Protein AF-A0A7W1QIZ2-F1 (afdb_monomer_lite)

Sequence (153 aa):
MKSLRNSRGDTIVEVLIALGVLTTVLVGAYVTADRSQNASQASQERGEAIKTAESQIERLKAILISPTAPTVPSSTPFCIDDSTNVVALIGSPQPNPFGQSLSGDTLPYPNPCIKEDRYNVAIFRSGDTYNFLVRWERIGGNRDQINMYYKVY

Structure (mmCIF, N/CA/C/O backbone):
data_AF-A0A7W1QIZ2-F1
#
_entry.id   AF-A0A7W1QIZ2-F1
#
loop_
_atom_site.group_PDB
_atom_site.id
_atom_site.type_symbol
_atom_site.label_atom_id
_atom_site.label_alt_id
_atom_site.label_comp_id
_atom_site.label_asym_id
_atom_site.label_entity_id
_atom_site.label_seq_id
_atom_site.pdbx_PDB_ins_code
_atom_site.Cartn_x
_atom_site.Cartn_y
_atom_site.Cartn_z
_atom_site.occupancy
_atom_site.B_iso_or_equiv
_atom_site.auth_seq_id
_atom_site.auth_comp_id
_atom_site.auth_asym_id
_atom_site.auth_atom_id
_atom_site.pdbx_PDB_model_num
ATOM 1 N N . MET A 1 1 ? -39.718 23.493 66.300 1.00 43.78 1 MET A N 1
ATOM 2 C CA . MET A 1 1 ? -39.066 22.167 66.391 1.00 43.78 1 MET A CA 1
ATOM 3 C C . MET A 1 1 ? -38.650 21.751 64.982 1.00 43.78 1 MET A C 1
ATOM 5 O O . MET A 1 1 ? -39.520 21.500 64.161 1.00 43.78 1 MET A O 1
ATOM 9 N N . LYS A 1 2 ? -37.353 21.813 64.647 1.00 53.00 2 LYS A N 1
ATOM 10 C CA . LYS A 1 2 ? -36.835 21.449 63.314 1.00 53.00 2 LYS A CA 1
ATOM 11 C C . LYS A 1 2 ? -36.566 19.944 63.292 1.00 53.00 2 LYS A C 1
ATOM 13 O O . LYS A 1 2 ? -35.696 19.472 64.014 1.00 53.00 2 LYS A O 1
ATOM 18 N N . SER A 1 3 ? -37.341 19.209 62.499 1.00 57.19 3 SER A N 1
ATOM 19 C CA . SER A 1 3 ? -37.127 17.782 62.249 1.00 57.19 3 SER A CA 1
ATOM 20 C C . SER A 1 3 ? -35.830 17.607 61.453 1.00 57.19 3 SER A C 1
ATOM 22 O O . SER A 1 3 ? -35.719 18.097 60.328 1.00 57.19 3 SER A O 1
ATOM 24 N N . LEU A 1 4 ? -34.830 16.958 62.054 1.00 63.31 4 LEU A N 1
ATOM 25 C CA . LEU A 1 4 ? -33.642 16.488 61.345 1.00 63.31 4 LEU A CA 1
ATOM 26 C C . LEU A 1 4 ? -34.079 15.304 60.479 1.00 63.31 4 LEU A C 1
ATOM 28 O O . LEU A 1 4 ? -34.286 14.195 60.970 1.00 63.31 4 LEU A O 1
ATOM 32 N N . ARG A 1 5 ? -34.299 15.584 59.192 1.00 60.78 5 ARG A N 1
ATOM 33 C CA . ARG A 1 5 ? -34.658 14.590 58.179 1.00 60.78 5 ARG A CA 1
ATOM 34 C C . ARG A 1 5 ? -33.584 13.502 58.153 1.00 60.78 5 ARG A C 1
ATOM 36 O O . ARG A 1 5 ? -32.396 13.775 58.020 1.00 60.78 5 ARG A O 1
ATOM 43 N N . ASN A 1 6 ? -34.037 12.272 58.321 1.00 58.97 6 ASN A N 1
ATOM 44 C CA . ASN A 1 6 ? -33.233 11.068 58.424 1.00 58.97 6 ASN A CA 1
ATOM 45 C C . ASN A 1 6 ? -32.618 10.717 57.048 1.00 58.97 6 ASN A C 1
ATOM 47 O O . ASN A 1 6 ? -33.209 9.962 56.281 1.00 58.97 6 ASN A O 1
ATOM 51 N N . SER A 1 7 ? -31.454 11.285 56.712 1.00 62.09 7 SER A N 1
ATOM 52 C CA . SER A 1 7 ? -30.702 11.037 55.463 1.00 62.09 7 SER A CA 1
ATOM 53 C C . SER A 1 7 ? -29.928 9.709 55.479 1.00 62.09 7 SER A C 1
ATOM 55 O O . SER A 1 7 ? -28.714 9.691 55.289 1.00 62.09 7 SER A O 1
ATOM 57 N N . ARG A 1 8 ? -30.588 8.584 55.780 1.00 61.38 8 ARG A N 1
ATOM 58 C CA . ARG A 1 8 ? -29.919 7.270 55.926 1.00 61.38 8 ARG A CA 1
ATOM 59 C C . ARG A 1 8 ? -30.466 6.154 55.027 1.00 61.38 8 ARG A C 1
ATOM 61 O O . ARG A 1 8 ? -30.191 4.990 55.283 1.00 61.38 8 ARG A O 1
ATOM 68 N N . GLY A 1 9 ? -31.205 6.494 53.972 1.00 58.12 9 GLY A N 1
ATOM 69 C CA . GLY A 1 9 ? -31.906 5.508 53.136 1.00 58.12 9 GLY A CA 1
ATOM 70 C C . GLY A 1 9 ? -31.505 5.408 51.661 1.00 58.12 9 GLY A C 1
ATOM 71 O O . GLY A 1 9 ? -32.065 4.555 50.989 1.00 58.12 9 GLY A O 1
ATOM 72 N N . ASP A 1 10 ? -30.580 6.227 51.147 1.00 61.09 10 ASP A N 1
ATOM 73 C CA . ASP A 1 10 ? -30.421 6.416 49.685 1.00 61.09 10 ASP A CA 1
ATOM 74 C C . ASP A 1 10 ? -29.004 6.124 49.137 1.00 61.09 10 ASP A C 1
ATOM 76 O O . ASP A 1 10 ? -28.692 6.402 47.986 1.00 61.09 10 ASP A O 1
ATOM 80 N N . THR A 1 11 ? -28.111 5.540 49.944 1.00 75.12 11 THR A N 1
ATOM 81 C CA . THR A 1 11 ? -26.689 5.369 49.576 1.00 75.12 11 THR A CA 1
ATOM 82 C C . THR A 1 11 ? -26.430 4.224 48.597 1.00 75.12 11 THR A C 1
ATOM 84 O O . THR A 1 11 ? -25.463 4.269 47.844 1.00 75.12 11 THR A O 1
ATOM 87 N N . ILE A 1 12 ? -27.275 3.190 48.573 1.00 83.38 12 ILE A N 1
ATOM 88 C CA . ILE A 1 12 ? -27.126 2.082 47.615 1.00 83.38 12 ILE A CA 1
ATOM 89 C C . ILE A 1 12 ? -27.547 2.523 46.212 1.00 83.38 12 ILE A C 1
ATOM 91 O O . ILE A 1 12 ? -26.824 2.263 45.254 1.00 83.38 12 ILE A O 1
ATOM 95 N N . VAL A 1 13 ? -28.685 3.209 46.080 1.00 87.00 13 VAL A N 1
ATOM 96 C CA . VAL A 1 13 ? -29.181 3.673 44.774 1.00 87.00 13 VAL A CA 1
ATOM 97 C C . VAL A 1 13 ? -28.245 4.735 44.194 1.00 87.00 13 VAL A C 1
ATOM 99 O O . VAL A 1 13 ? -27.884 4.646 43.023 1.00 87.00 13 VAL A O 1
ATOM 102 N N . GLU A 1 14 ? -27.772 5.673 45.018 1.00 87.38 14 GLU A N 1
ATOM 103 C CA . GLU A 1 14 ? -26.800 6.694 44.613 1.00 87.38 14 GLU A CA 1
ATOM 104 C C . GLU A 1 14 ? -25.492 6.079 44.084 1.00 87.38 14 GLU A C 1
ATOM 106 O O . GLU A 1 14 ? -25.022 6.449 43.006 1.00 87.38 14 GLU A O 1
ATOM 111 N N . VAL A 1 15 ? -24.936 5.078 44.778 1.00 91.88 15 VAL A N 1
ATOM 112 C CA . VAL A 1 15 ? -23.711 4.388 44.338 1.00 91.88 15 VAL A CA 1
ATOM 113 C C . VAL A 1 15 ? -23.943 3.592 43.053 1.00 91.88 15 VAL A C 1
ATOM 115 O O . VAL A 1 15 ? -23.085 3.595 42.172 1.00 91.88 15 VAL A O 1
ATOM 118 N N . LEU A 1 16 ? -25.099 2.943 42.895 1.00 93.75 16 LEU A N 1
ATOM 119 C CA . LEU A 1 16 ? -25.423 2.216 41.664 1.00 93.75 16 LEU A CA 1
ATOM 120 C C . LEU A 1 16 ? -25.543 3.154 40.458 1.00 93.75 16 LEU A C 1
ATOM 122 O O . LEU A 1 16 ? -25.039 2.830 39.382 1.00 93.75 16 LEU A O 1
ATOM 126 N N . ILE A 1 17 ? -26.144 4.333 40.639 1.00 93.75 17 ILE A N 1
ATOM 127 C CA . ILE A 1 17 ? -26.196 5.357 39.590 1.00 93.75 17 ILE A CA 1
ATOM 128 C C . ILE A 1 17 ? -24.783 5.864 39.278 1.00 93.75 17 ILE A C 1
ATOM 130 O O . ILE A 1 17 ? -24.419 5.954 38.105 1.00 93.75 17 ILE A O 1
ATOM 134 N N . ALA A 1 18 ? -23.955 6.121 40.296 1.00 95.12 18 ALA A N 1
ATOM 135 C CA . ALA A 1 18 ? -22.566 6.537 40.099 1.00 95.12 18 ALA A CA 1
ATOM 136 C C . ALA A 1 18 ? -21.758 5.492 39.306 1.00 95.12 18 ALA A C 1
ATOM 138 O O . ALA A 1 18 ? -21.042 5.845 38.369 1.00 95.12 18 ALA A O 1
ATOM 139 N N . LEU A 1 19 ? -21.924 4.201 39.607 1.00 95.81 19 LEU A N 1
ATOM 140 C CA . LEU A 1 19 ? -21.307 3.106 38.851 1.00 95.81 19 LEU A CA 1
ATOM 141 C C . LEU A 1 19 ? -21.840 3.021 37.412 1.00 95.81 19 LEU A C 1
ATOM 143 O O . LEU A 1 19 ? -21.066 2.796 36.481 1.00 95.81 19 LEU A O 1
ATOM 147 N N . GLY A 1 20 ? -23.137 3.251 37.201 1.00 97.25 20 GLY A N 1
ATOM 148 C CA . GLY A 1 20 ? -23.730 3.321 35.862 1.00 97.25 20 GLY A CA 1
ATOM 149 C C . GLY A 1 20 ? -23.126 4.442 35.009 1.00 97.25 20 GLY A C 1
ATOM 150 O O . GLY A 1 20 ? -22.755 4.229 33.853 1.00 97.25 20 GLY A O 1
ATOM 151 N N . VAL A 1 21 ? -22.938 5.628 35.589 1.00 97.06 21 VAL A N 1
ATOM 152 C CA . VAL A 1 21 ? -22.285 6.748 34.895 1.00 97.06 21 VAL A CA 1
ATOM 153 C C . VAL A 1 21 ? -20.816 6.428 34.609 1.00 97.06 21 VAL A C 1
ATOM 155 O O . VAL A 1 21 ? -20.364 6.610 33.478 1.00 97.06 21 VAL A O 1
ATOM 158 N N . LEU A 1 22 ? -20.079 5.889 35.587 1.00 97.44 22 LEU A N 1
ATOM 159 C CA . LEU A 1 22 ? -18.667 5.523 35.422 1.00 97.44 22 LEU A CA 1
ATOM 160 C C . LEU A 1 22 ? -18.461 4.491 34.309 1.00 97.44 22 LEU A C 1
ATOM 162 O O . LEU A 1 22 ? -17.590 4.667 33.459 1.00 97.44 22 LEU A O 1
ATOM 166 N N . THR A 1 23 ? -19.278 3.439 34.276 1.00 98.06 23 THR A N 1
ATOM 167 C CA . THR A 1 23 ? -19.194 2.409 33.229 1.00 98.06 23 THR A CA 1
ATOM 168 C C . THR A 1 23 ? -19.484 2.987 31.848 1.00 98.06 23 THR A C 1
ATOM 170 O O . THR A 1 23 ? -18.740 2.714 30.907 1.00 98.06 23 THR A O 1
ATOM 173 N N . THR A 1 24 ? -20.491 3.855 31.729 1.00 97.06 24 THR A N 1
ATOM 174 C CA . THR A 1 24 ? -20.825 4.515 30.458 1.00 97.06 24 THR A CA 1
ATOM 175 C C . THR A 1 24 ? -19.668 5.383 29.951 1.00 97.06 24 THR A C 1
ATOM 177 O O . THR A 1 24 ? -19.315 5.320 28.772 1.00 97.06 24 THR A O 1
ATOM 180 N N . VAL A 1 25 ? -19.025 6.151 30.839 1.00 98.00 25 VAL A N 1
ATOM 181 C CA . VAL A 1 25 ? -17.862 6.985 30.492 1.00 98.00 25 VAL A CA 1
ATOM 182 C C . VAL A 1 25 ? -16.669 6.129 30.062 1.00 98.00 25 VAL A C 1
ATOM 184 O O . VAL A 1 25 ? -16.041 6.431 29.047 1.00 98.00 25 VAL A O 1
ATOM 187 N N . LEU A 1 26 ? -16.370 5.045 30.784 1.00 97.38 26 LEU A N 1
ATOM 188 C CA . LEU A 1 26 ? -15.254 4.151 30.457 1.00 97.38 26 LEU A CA 1
ATOM 189 C C . LEU A 1 26 ? -15.444 3.460 29.104 1.00 97.38 26 LEU A C 1
ATOM 191 O O . LEU A 1 26 ? -14.509 3.413 28.306 1.00 97.38 26 LEU A O 1
ATOM 195 N N . VAL A 1 27 ? -16.654 2.973 28.816 1.00 97.69 27 VAL A N 1
ATOM 196 C CA . VAL A 1 27 ? -16.972 2.365 27.516 1.00 97.69 27 VAL A CA 1
ATOM 197 C C . VAL A 1 27 ? -16.831 3.394 26.392 1.00 97.69 27 VAL A C 1
ATOM 199 O O . VAL A 1 27 ? -16.199 3.106 25.375 1.00 97.69 27 VAL A O 1
ATOM 202 N N . GLY A 1 28 ? -17.349 4.612 26.583 1.00 97.19 28 GLY A N 1
ATOM 203 C CA . GLY A 1 28 ? -17.207 5.691 25.603 1.00 97.19 28 GLY A CA 1
ATOM 204 C C . GLY A 1 28 ? -15.745 6.062 25.330 1.00 97.19 28 GLY A C 1
ATOM 205 O O . GLY A 1 28 ? -15.343 6.215 24.172 1.00 97.19 28 GLY A O 1
ATOM 206 N N . ALA A 1 29 ? -14.929 6.150 26.384 1.00 96.81 29 ALA A N 1
ATOM 207 C CA . ALA A 1 29 ? -13.499 6.419 26.271 1.00 96.81 29 ALA A CA 1
ATOM 208 C C . ALA A 1 29 ? -12.761 5.293 25.530 1.00 96.81 29 ALA A C 1
ATOM 210 O O . ALA A 1 29 ? -11.955 5.577 24.645 1.00 96.81 29 ALA A O 1
ATOM 211 N N . TYR A 1 30 ? -13.074 4.030 25.835 1.00 97.38 30 TYR A N 1
ATOM 212 C CA . TYR A 1 30 ? -12.445 2.870 25.204 1.00 97.38 30 TYR A CA 1
ATOM 213 C C . TYR A 1 30 ? -12.711 2.813 23.697 1.00 97.38 30 TYR A C 1
ATOM 215 O O . TYR A 1 30 ? -11.768 2.729 22.915 1.00 97.38 30 TYR A O 1
ATOM 223 N N . VAL A 1 31 ? -13.973 2.942 23.274 1.00 96.75 31 VAL A N 1
ATOM 224 C CA . VAL A 1 31 ? -14.337 2.919 21.845 1.00 96.75 31 VAL A CA 1
ATOM 225 C C . VAL A 1 31 ? -13.668 4.067 21.085 1.00 96.75 31 VAL A C 1
ATOM 227 O O . VAL A 1 31 ? -13.215 3.899 19.952 1.00 96.75 31 VAL A O 1
ATOM 230 N N . THR A 1 32 ? -13.575 5.241 21.711 1.00 96.94 32 THR A N 1
ATOM 231 C CA . THR A 1 32 ? -12.922 6.407 21.102 1.00 96.94 32 THR A CA 1
ATOM 232 C C . THR A 1 32 ? -11.415 6.191 20.952 1.00 96.94 32 THR A C 1
ATOM 234 O O . THR A 1 32 ? -10.857 6.476 19.890 1.00 96.94 32 THR A O 1
ATOM 237 N N . ALA A 1 33 ? -10.761 5.661 21.988 1.00 96.31 33 ALA A N 1
ATOM 238 C CA . ALA A 1 33 ? -9.335 5.360 21.968 1.00 96.31 33 ALA A CA 1
ATOM 239 C C . ALA A 1 33 ? -8.998 4.279 20.931 1.00 96.31 33 ALA A C 1
ATOM 241 O O . ALA A 1 33 ? -8.092 4.476 20.122 1.00 96.31 33 ALA A O 1
ATOM 242 N N . ASP A 1 34 ? -9.770 3.191 20.892 1.00 94.38 34 ASP A N 1
ATOM 243 C CA . ASP A 1 34 ? -9.601 2.103 19.926 1.00 94.38 34 ASP A CA 1
ATOM 244 C C . ASP A 1 34 ? -9.737 2.603 18.480 1.00 94.38 34 ASP A C 1
ATOM 246 O O . ASP A 1 34 ? -8.868 2.373 17.635 1.00 94.38 34 ASP A O 1
ATOM 250 N N . ARG A 1 35 ? -10.768 3.411 18.198 1.00 93.94 35 ARG A N 1
ATOM 251 C CA . ARG A 1 35 ? -10.949 4.018 16.873 1.00 93.94 35 ARG A CA 1
ATOM 252 C C . ARG A 1 35 ? -9.766 4.903 16.472 1.00 93.94 35 ARG A C 1
ATOM 254 O O . ARG A 1 35 ? -9.343 4.862 15.315 1.00 93.94 35 ARG A O 1
ATOM 261 N N . SER A 1 36 ? -9.248 5.706 17.401 1.00 95.81 36 SER A N 1
ATOM 262 C CA . SER A 1 36 ? -8.093 6.581 17.158 1.00 95.81 36 SER A CA 1
ATOM 263 C C . SER A 1 36 ? -6.822 5.779 16.863 1.00 95.81 36 SER A C 1
ATOM 265 O O . SER A 1 36 ? -6.082 6.083 15.921 1.00 95.81 36 SER A O 1
ATOM 267 N N . GLN A 1 37 ? -6.603 4.703 17.619 1.00 94.56 37 GLN A N 1
ATOM 268 C CA . GLN A 1 37 ? -5.476 3.799 17.431 1.00 94.56 37 GLN A CA 1
ATOM 269 C C . GLN A 1 37 ? -5.532 3.116 16.057 1.00 94.56 37 GLN A C 1
ATOM 271 O O . GLN A 1 37 ? -4.554 3.152 15.307 1.00 94.56 37 GLN A O 1
ATOM 276 N N . ASN A 1 38 ? -6.696 2.579 15.684 1.00 93.19 38 ASN A N 1
ATOM 277 C CA . ASN A 1 38 ? -6.911 1.923 14.394 1.00 93.19 38 ASN A CA 1
ATOM 278 C C . ASN A 1 38 ? -6.716 2.884 13.209 1.00 93.19 38 ASN A C 1
ATOM 280 O O . ASN A 1 38 ? -6.155 2.500 12.181 1.00 93.19 38 ASN A O 1
ATOM 284 N N . ALA A 1 39 ? -7.142 4.144 13.343 1.00 93.06 39 ALA A N 1
ATOM 285 C CA . ALA A 1 39 ? -6.921 5.170 12.323 1.00 93.06 39 ALA A CA 1
ATOM 286 C C . ALA A 1 39 ? -5.433 5.528 12.176 1.00 93.06 39 ALA A C 1
ATOM 288 O O . ALA A 1 39 ? -4.930 5.650 11.058 1.00 93.06 39 ALA A O 1
ATOM 289 N N . SER A 1 40 ? -4.720 5.645 13.299 1.00 95.44 40 SER A N 1
ATOM 290 C CA . SER A 1 40 ? -3.286 5.947 13.310 1.00 95.44 40 SER A CA 1
ATOM 291 C C . SER A 1 40 ? -2.474 4.829 12.652 1.00 95.44 40 SER A C 1
ATOM 293 O O . SER A 1 40 ? -1.624 5.105 11.808 1.00 95.44 40 SER A O 1
ATOM 295 N N . GLN A 1 41 ? -2.781 3.568 12.969 1.00 94.56 41 GLN A N 1
ATOM 296 C CA . GLN A 1 41 ? -2.144 2.406 12.341 1.00 94.56 41 GLN A CA 1
ATOM 297 C C . GLN A 1 41 ? -2.415 2.353 10.834 1.00 94.56 41 GLN A C 1
ATOM 299 O O . GLN A 1 41 ? -1.477 2.216 10.054 1.00 94.56 41 GLN A O 1
ATOM 304 N N . ALA A 1 42 ? -3.666 2.560 10.408 1.00 93.19 42 ALA A N 1
ATOM 305 C CA . ALA A 1 42 ? -4.024 2.584 8.988 1.00 93.19 42 ALA A CA 1
ATOM 306 C C . ALA A 1 42 ? -3.223 3.631 8.201 1.00 93.19 42 ALA A C 1
ATOM 308 O O . ALA A 1 42 ? -2.781 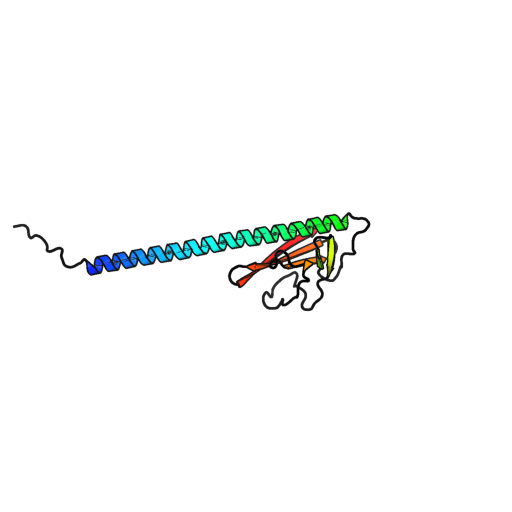3.386 7.080 1.00 93.19 42 ALA A O 1
ATOM 309 N N . SER A 1 43 ? -3.027 4.809 8.799 1.00 95.31 43 SER A N 1
ATOM 310 C CA . SER A 1 43 ? -2.245 5.877 8.184 1.00 95.31 43 SER A CA 1
ATOM 311 C C . SER A 1 43 ? -0.766 5.513 8.055 1.00 95.31 43 SE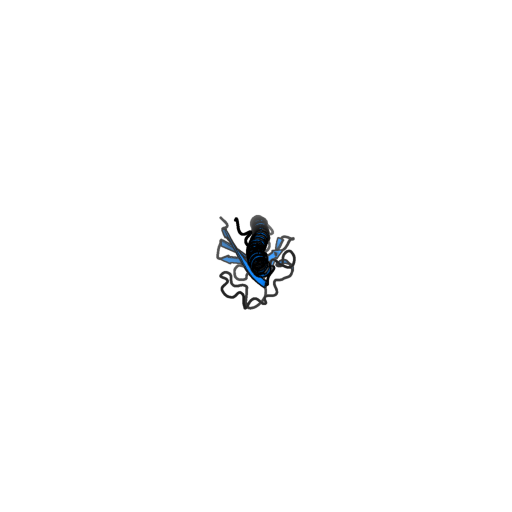R A C 1
ATOM 313 O O . SER A 1 43 ? -0.145 5.888 7.063 1.00 95.31 43 SER A O 1
ATOM 315 N N . GLN A 1 44 ? -0.200 4.804 9.035 1.00 95.31 44 GLN A N 1
ATOM 316 C CA . GLN A 1 44 ? 1.192 4.351 8.992 1.00 95.31 44 GLN A CA 1
ATOM 317 C C . GLN A 1 44 ? 1.396 3.285 7.913 1.00 95.31 44 GLN A C 1
ATOM 319 O O . GLN A 1 44 ? 2.284 3.435 7.079 1.00 95.31 44 GLN A O 1
ATOM 324 N N . GLU A 1 45 ? 0.534 2.265 7.874 1.00 95.00 45 GLU A N 1
ATOM 325 C CA . GLU A 1 45 ? 0.594 1.202 6.862 1.00 95.00 45 GLU A CA 1
ATOM 326 C C . GLU A 1 45 ? 0.455 1.768 5.444 1.00 95.00 45 GLU A C 1
ATOM 328 O O . GLU A 1 45 ? 1.229 1.439 4.547 1.00 95.00 45 GLU A O 1
ATOM 333 N N . ARG A 1 46 ? -0.494 2.690 5.244 1.00 95.06 46 ARG A N 1
ATOM 334 C CA . ARG A 1 46 ? -0.670 3.362 3.956 1.00 95.06 46 ARG A CA 1
ATOM 335 C C . ARG A 1 46 ? 0.537 4.220 3.584 1.00 95.06 46 ARG A C 1
ATOM 337 O O . ARG A 1 46 ? 0.897 4.273 2.412 1.00 95.06 46 ARG A O 1
ATOM 344 N N . GLY A 1 47 ? 1.148 4.891 4.559 1.00 96.88 47 GLY A N 1
ATOM 345 C CA . GLY A 1 47 ? 2.374 5.658 4.353 1.00 96.88 47 GLY A CA 1
ATOM 346 C C . GLY A 1 47 ? 3.523 4.780 3.859 1.00 96.88 47 GLY A C 1
ATOM 347 O O . GLY A 1 47 ? 4.232 5.164 2.934 1.00 96.88 47 GLY A O 1
ATOM 348 N N . GLU A 1 48 ? 3.669 3.581 4.415 1.00 95.81 48 GLU A N 1
ATOM 349 C CA . GLU A 1 48 ? 4.705 2.635 3.992 1.00 95.81 48 GLU A CA 1
ATOM 350 C C . GLU A 1 48 ? 4.415 2.018 2.616 1.00 95.81 48 GLU A C 1
ATOM 352 O O . GLU A 1 48 ? 5.305 1.911 1.768 1.00 95.81 48 GLU A O 1
ATOM 357 N N . ALA A 1 49 ? 3.145 1.718 2.330 1.00 94.88 49 ALA A N 1
ATOM 358 C CA . ALA A 1 49 ? 2.727 1.285 1.001 1.00 94.88 49 ALA A CA 1
ATOM 359 C C . ALA A 1 49 ? 3.052 2.346 -0.067 1.00 94.88 49 ALA A C 1
ATOM 361 O O . ALA A 1 49 ? 3.539 2.006 -1.146 1.00 94.88 49 ALA A O 1
ATOM 362 N N . ILE A 1 50 ? 2.829 3.632 0.239 1.00 96.75 50 ILE A N 1
ATOM 363 C CA . ILE A 1 50 ? 3.159 4.762 -0.645 1.00 96.75 50 ILE A CA 1
ATOM 364 C C . ILE A 1 50 ? 4.660 4.803 -0.929 1.00 96.75 50 ILE A C 1
ATOM 366 O O . ILE A 1 50 ? 5.039 4.810 -2.097 1.00 96.75 50 ILE A O 1
ATOM 370 N N . LYS A 1 51 ? 5.511 4.736 0.103 1.00 96.38 51 LYS A N 1
ATOM 371 C CA . LYS A 1 51 ? 6.973 4.697 -0.082 1.00 96.38 51 LYS A CA 1
ATOM 372 C C . LYS A 1 51 ? 7.411 3.510 -0.934 1.00 96.38 51 LYS A C 1
ATOM 374 O O . LYS A 1 51 ? 8.293 3.639 -1.780 1.00 96.38 51 LYS A O 1
ATOM 379 N N . THR A 1 52 ? 6.780 2.354 -0.736 1.00 95.25 52 THR A N 1
ATOM 380 C CA . THR A 1 52 ? 7.050 1.154 -1.535 1.00 95.25 52 THR A CA 1
ATOM 381 C C . THR A 1 52 ? 6.710 1.388 -3.008 1.00 95.25 52 THR A C 1
ATOM 383 O O . THR A 1 52 ? 7.525 1.085 -3.880 1.00 95.25 52 THR A O 1
ATOM 386 N N . ALA A 1 53 ? 5.543 1.968 -3.301 1.00 95.31 53 ALA A N 1
ATOM 387 C CA . ALA A 1 53 ? 5.140 2.308 -4.664 1.00 95.31 53 ALA A CA 1
ATOM 388 C C . ALA A 1 53 ? 6.082 3.345 -5.302 1.00 95.31 53 ALA A C 1
ATOM 390 O O . ALA A 1 53 ? 6.527 3.157 -6.434 1.00 95.31 53 ALA A O 1
ATOM 391 N N . GLU A 1 54 ? 6.449 4.396 -4.567 1.00 96.06 54 GLU A N 1
ATOM 392 C CA . GLU A 1 54 ? 7.407 5.416 -5.010 1.00 96.06 54 GLU A CA 1
ATOM 393 C C . GLU A 1 54 ? 8.782 4.811 -5.313 1.00 96.06 54 GLU A C 1
ATOM 395 O O . GLU A 1 54 ? 9.363 5.091 -6.360 1.00 96.06 54 GLU A O 1
ATOM 400 N N . SER A 1 55 ? 9.275 3.904 -4.464 1.00 95.38 55 SER A N 1
ATOM 401 C CA . SER A 1 55 ? 10.531 3.188 -4.711 1.00 95.38 55 SER A CA 1
ATOM 402 C C . SER A 1 55 ? 10.493 2.402 -6.025 1.00 95.38 55 SER A C 1
ATOM 404 O O . SER A 1 55 ? 11.461 2.405 -6.785 1.00 95.38 55 SER A O 1
ATOM 406 N N . GLN A 1 56 ? 9.366 1.758 -6.336 1.00 94.69 56 GLN A N 1
ATOM 407 C CA . GLN A 1 56 ? 9.190 1.029 -7.594 1.00 94.69 56 GLN A CA 1
ATOM 408 C C . GLN A 1 56 ? 9.136 1.970 -8.802 1.00 94.69 56 GLN A C 1
ATOM 410 O O . GLN A 1 56 ? 9.700 1.642 -9.846 1.00 94.69 56 GLN A O 1
ATOM 415 N N . ILE A 1 57 ? 8.511 3.144 -8.662 1.00 95.19 57 ILE A N 1
ATOM 416 C CA . ILE A 1 57 ? 8.511 4.186 -9.697 1.00 95.19 57 ILE A CA 1
ATOM 417 C C . ILE A 1 57 ? 9.941 4.650 -9.983 1.00 95.19 57 ILE A C 1
ATOM 419 O O . ILE A 1 57 ? 10.339 4.713 -11.145 1.00 95.19 57 ILE A O 1
ATOM 423 N N . GLU A 1 58 ? 10.735 4.932 -8.950 1.00 94.81 58 GLU A N 1
ATOM 424 C CA . GLU A 1 58 ? 12.127 5.360 -9.126 1.00 94.81 58 GLU A CA 1
ATOM 425 C C . GLU A 1 58 ? 12.989 4.276 -9.781 1.00 94.81 58 GLU A C 1
ATOM 427 O O . GLU A 1 58 ? 13.775 4.561 -10.685 1.00 94.81 58 GLU A O 1
ATOM 432 N N . ARG A 1 59 ? 12.791 3.006 -9.414 1.00 94.12 59 ARG A N 1
ATOM 433 C CA . ARG A 1 59 ? 13.474 1.890 -10.084 1.00 94.12 59 ARG A CA 1
ATOM 434 C C . ARG A 1 59 ? 13.055 1.758 -11.541 1.00 94.12 59 ARG A C 1
ATOM 436 O O . ARG A 1 59 ? 13.911 1.535 -12.392 1.00 94.12 59 ARG A O 1
ATOM 443 N N . LEU A 1 60 ? 11.767 1.928 -11.847 1.00 93.25 60 LEU A N 1
ATOM 444 C CA . LEU A 1 60 ? 11.296 1.921 -13.229 1.00 93.25 60 LEU A CA 1
ATOM 445 C C . LEU A 1 60 ? 11.971 3.039 -14.031 1.00 93.25 60 LEU A C 1
ATOM 447 O O . LEU A 1 60 ? 12.459 2.779 -15.126 1.00 93.25 60 LEU A O 1
ATOM 451 N N . LYS A 1 61 ? 12.060 4.257 -13.482 1.00 92.81 61 LYS A N 1
ATOM 452 C CA . LYS A 1 61 ? 12.776 5.371 -14.125 1.00 92.81 61 LYS A CA 1
ATOM 453 C C . LYS A 1 61 ? 14.239 5.022 -14.396 1.00 92.81 61 LYS A C 1
ATOM 455 O O . LYS A 1 61 ? 14.715 5.242 -15.505 1.00 92.81 61 LYS A O 1
ATOM 460 N N . ALA A 1 62 ? 14.932 4.441 -13.416 1.00 91.56 62 ALA A N 1
ATOM 461 C CA . ALA A 1 62 ? 16.324 4.024 -13.570 1.00 91.56 62 ALA A CA 1
ATOM 462 C C . ALA A 1 62 ? 16.496 2.977 -14.685 1.00 91.56 62 ALA A C 1
ATOM 464 O O . ALA A 1 62 ? 17.426 3.077 -15.484 1.00 91.56 62 ALA A O 1
ATOM 465 N N . ILE A 1 63 ? 15.573 2.013 -14.782 1.00 91.50 63 ILE A N 1
ATOM 466 C CA . ILE A 1 63 ? 15.563 1.011 -15.855 1.00 91.50 63 ILE A CA 1
ATOM 467 C C . ILE A 1 63 ? 15.336 1.684 -17.210 1.00 91.50 63 ILE A C 1
ATOM 469 O O . ILE A 1 63 ? 16.089 1.424 -18.137 1.00 91.50 63 ILE A O 1
ATOM 473 N N . LEU A 1 64 ? 14.347 2.571 -17.339 1.00 89.69 64 LEU A N 1
ATOM 474 C CA . LEU A 1 64 ? 14.002 3.195 -18.624 1.00 89.69 64 LEU A CA 1
ATOM 475 C C . LEU A 1 64 ? 15.116 4.082 -19.206 1.00 89.69 64 LEU A C 1
ATOM 477 O O . LEU A 1 64 ? 15.176 4.250 -20.420 1.00 89.69 64 LEU A O 1
ATOM 481 N N . ILE A 1 65 ? 15.988 4.640 -18.362 1.00 89.19 65 ILE A N 1
ATOM 482 C CA . ILE A 1 65 ? 17.112 5.493 -18.789 1.00 89.19 65 ILE A CA 1
ATOM 483 C C . ILE A 1 65 ? 18.378 4.658 -19.078 1.00 89.19 65 ILE A C 1
ATOM 485 O O . ILE A 1 65 ? 19.297 5.127 -19.750 1.00 89.19 65 ILE A O 1
ATOM 489 N N . SER A 1 66 ? 18.449 3.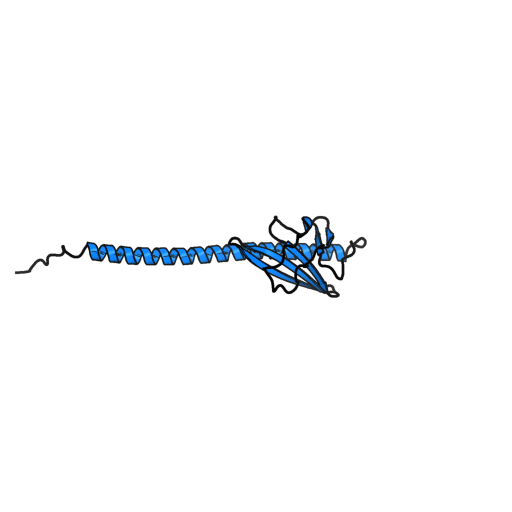413 -18.594 1.00 86.62 66 SER A N 1
ATOM 490 C CA . SER A 1 66 ? 19.632 2.566 -18.753 1.00 86.62 66 SER A CA 1
ATOM 491 C C . SER A 1 66 ? 19.730 1.972 -20.169 1.00 86.62 66 SER A C 1
ATOM 493 O O . SER A 1 66 ? 18.782 1.348 -20.643 1.00 86.62 66 SER A O 1
ATOM 495 N N . PRO A 1 67 ? 20.883 2.066 -20.856 1.00 73.75 67 PRO A N 1
ATOM 496 C CA . PRO A 1 67 ? 21.060 1.488 -22.191 1.00 73.75 67 PRO A CA 1
ATOM 497 C C . PRO A 1 67 ? 21.086 -0.050 -22.191 1.00 73.75 67 PRO A C 1
ATOM 499 O O . PRO A 1 67 ? 20.907 -0.667 -23.238 1.00 73.75 67 PRO A O 1
ATOM 502 N N . THR A 1 68 ? 21.300 -0.679 -21.031 1.00 81.12 68 THR A N 1
ATOM 503 C CA . THR A 1 68 ? 21.300 -2.142 -20.842 1.00 81.12 68 THR A CA 1
ATOM 504 C C . THR A 1 68 ? 20.072 -2.621 -20.066 1.00 81.12 68 THR A C 1
ATOM 506 O O . THR A 1 68 ? 20.130 -3.633 -19.368 1.00 81.12 68 THR A O 1
ATOM 509 N N . ALA A 1 69 ? 18.976 -1.864 -20.136 1.00 75.94 69 ALA A N 1
ATOM 510 C CA . ALA A 1 69 ? 17.760 -2.127 -19.384 1.00 75.94 69 ALA A CA 1
ATOM 511 C C . ALA A 1 69 ? 17.201 -3.542 -19.622 1.00 75.94 69 ALA A C 1
ATOM 513 O O . ALA A 1 69 ? 17.064 -3.962 -20.778 1.00 75.94 69 ALA A O 1
ATOM 514 N N . PRO A 1 70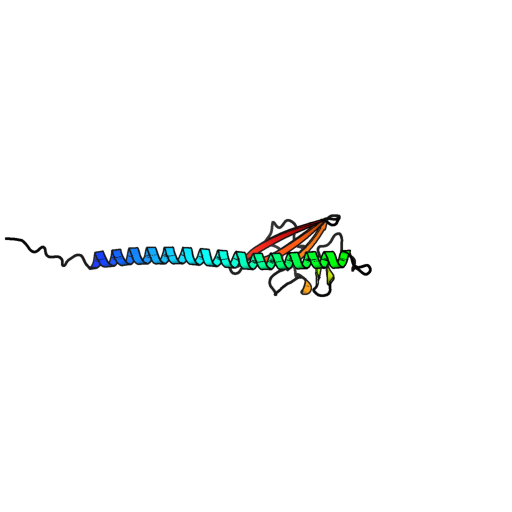 ? 16.799 -4.269 -18.562 1.00 79.06 70 PRO A N 1
ATOM 515 C CA . PRO A 1 70 ? 15.995 -5.473 -18.722 1.00 79.06 70 PRO A CA 1
ATOM 516 C C . PRO A 1 70 ? 14.683 -5.159 -19.456 1.00 79.06 70 PRO A C 1
ATOM 518 O O . PRO A 1 70 ? 14.064 -4.112 -19.259 1.00 79.06 70 PRO A O 1
ATOM 521 N N . THR A 1 71 ? 14.241 -6.081 -20.314 1.00 83.31 71 THR A N 1
ATOM 522 C CA . THR A 1 71 ? 13.000 -5.918 -21.080 1.00 83.31 71 THR A CA 1
ATOM 523 C C . THR A 1 71 ? 11.789 -5.918 -20.149 1.00 83.31 71 THR A C 1
ATOM 525 O O . THR A 1 71 ? 11.512 -6.903 -19.469 1.00 83.31 71 THR A O 1
ATOM 528 N N . VAL A 1 72 ? 11.042 -4.814 -20.145 1.00 85.56 72 VAL A N 1
ATOM 529 C CA . VAL A 1 72 ? 9.813 -4.681 -19.358 1.00 85.56 72 VAL A CA 1
ATOM 530 C C . VAL A 1 72 ? 8.648 -5.359 -20.095 1.00 85.56 72 VAL A C 1
ATOM 532 O O . VAL A 1 72 ? 8.347 -4.955 -21.226 1.00 85.56 72 VAL A O 1
ATOM 535 N N . PRO A 1 73 ? 7.965 -6.353 -19.497 1.00 84.62 73 PRO A N 1
ATOM 536 C CA . PRO A 1 73 ? 6.873 -7.056 -20.154 1.00 84.62 73 PRO A CA 1
ATOM 537 C C . PRO A 1 73 ? 5.686 -6.118 -20.408 1.00 84.62 73 PRO A C 1
ATOM 539 O O . PRO A 1 73 ? 5.385 -5.218 -19.623 1.00 84.62 73 PRO A O 1
ATOM 542 N N . SER A 1 74 ? 5.017 -6.314 -21.545 1.00 81.62 74 SER A N 1
ATOM 543 C CA . SER A 1 74 ? 3.909 -5.465 -22.001 1.00 81.62 74 SER A CA 1
ATOM 544 C C . SER A 1 74 ? 2.522 -6.010 -21.661 1.00 81.62 74 SER A C 1
ATOM 546 O O . SER A 1 74 ? 1.569 -5.239 -21.657 1.00 81.62 74 SER A O 1
ATOM 548 N N . SER A 1 75 ? 2.395 -7.311 -21.386 1.00 81.19 75 SER A N 1
ATOM 549 C CA . SER A 1 75 ? 1.103 -7.993 -21.212 1.00 81.19 75 SER A CA 1
ATOM 550 C C . SER A 1 75 ? 0.928 -8.699 -19.867 1.00 81.19 75 SER A C 1
ATOM 552 O O . SER A 1 75 ? -0.194 -9.052 -19.512 1.00 81.19 75 SER A O 1
ATOM 554 N N . THR A 1 76 ? 2.007 -8.904 -19.111 1.00 85.56 76 THR A N 1
ATOM 555 C CA . THR A 1 76 ? 1.977 -9.568 -17.802 1.00 85.56 76 THR A CA 1
ATOM 556 C C . THR A 1 76 ? 2.387 -8.587 -16.715 1.00 85.56 76 THR A C 1
ATOM 558 O O . THR A 1 76 ? 3.366 -7.860 -16.916 1.00 85.56 76 THR A O 1
ATOM 561 N N . PRO A 1 77 ? 1.704 -8.567 -15.561 1.00 87.19 77 PRO A N 1
ATOM 562 C CA . PRO A 1 77 ? 2.167 -7.761 -14.452 1.00 87.19 77 PRO A CA 1
ATOM 563 C C . PRO A 1 77 ? 3.518 -8.262 -13.951 1.00 87.19 77 PRO A C 1
ATOM 565 O O . PRO A 1 77 ? 3.865 -9.439 -14.065 1.00 87.19 77 PRO A O 1
ATOM 568 N N . PHE A 1 78 ? 4.298 -7.340 -13.414 1.00 90.56 78 PHE A N 1
ATOM 569 C CA . PHE A 1 78 ? 5.655 -7.596 -12.951 1.00 90.56 78 PHE A CA 1
ATOM 570 C C . PHE A 1 78 ? 5.952 -6.765 -11.703 1.00 90.56 78 PHE A C 1
ATOM 572 O O . PHE A 1 78 ? 5.180 -5.886 -11.338 1.00 90.56 78 PHE A O 1
ATOM 579 N N . CYS A 1 79 ? 7.069 -7.017 -11.043 1.00 92.44 79 CYS A N 1
ATOM 580 C CA . CYS A 1 79 ? 7.642 -6.112 -10.056 1.00 92.44 79 CYS A CA 1
ATOM 581 C C . CYS A 1 79 ? 9.120 -5.883 -10.378 1.00 92.44 79 CYS A C 1
ATOM 583 O O . CYS A 1 79 ? 9.688 -6.565 -11.238 1.00 92.44 79 CYS A O 1
ATOM 585 N N . ILE A 1 80 ? 9.744 -4.924 -9.698 1.00 93.50 80 ILE A N 1
ATOM 586 C CA . ILE A 1 80 ? 11.176 -4.668 -9.829 1.00 93.50 80 ILE A CA 1
ATOM 587 C C . ILE A 1 80 ? 11.854 -5.015 -8.503 1.00 93.50 80 ILE A C 1
ATOM 589 O O . ILE A 1 80 ? 11.517 -4.462 -7.448 1.00 93.50 80 ILE A O 1
ATOM 593 N N . ASP A 1 81 ? 12.812 -5.939 -8.548 1.00 90.88 81 ASP A N 1
ATOM 594 C CA . ASP A 1 81 ? 13.563 -6.350 -7.363 1.00 90.88 81 ASP A CA 1
ATOM 595 C C . ASP A 1 81 ? 14.542 -5.253 -6.888 1.00 90.88 81 ASP A C 1
ATOM 597 O O . ASP A 1 81 ? 14.642 -4.169 -7.471 1.00 90.88 81 ASP A O 1
ATOM 601 N N . ASP A 1 82 ? 15.232 -5.486 -5.768 1.00 88.44 82 ASP A N 1
ATOM 602 C CA . ASP A 1 82 ? 16.191 -4.514 -5.206 1.00 88.44 82 ASP A CA 1
ATOM 603 C C . ASP A 1 82 ? 17.476 -4.382 -6.036 1.00 88.44 82 ASP A C 1
ATOM 605 O O . ASP A 1 82 ? 18.212 -3.414 -5.881 1.00 88.44 82 ASP A O 1
ATOM 609 N N . SER A 1 83 ? 17.714 -5.318 -6.957 1.00 88.81 83 SER A N 1
ATOM 610 C CA . SER A 1 83 ? 18.817 -5.316 -7.920 1.00 88.81 83 SER A CA 1
ATOM 611 C C . SER A 1 83 ? 18.399 -4.783 -9.295 1.00 88.81 83 SER A C 1
ATOM 613 O O . SER A 1 83 ? 19.154 -4.919 -10.254 1.00 88.81 83 SER A O 1
ATOM 615 N N . THR A 1 84 ? 17.225 -4.148 -9.406 1.00 87.56 84 THR A N 1
ATOM 616 C CA . THR A 1 84 ? 16.649 -3.586 -10.643 1.00 87.56 84 THR A CA 1
ATOM 617 C C . THR A 1 84 ? 16.319 -4.605 -11.740 1.00 87.56 84 THR A C 1
ATOM 619 O O . THR A 1 84 ? 16.107 -4.231 -12.893 1.00 87.56 84 THR A O 1
ATOM 622 N N . ASN A 1 85 ? 16.200 -5.890 -11.401 1.00 90.38 85 ASN A N 1
ATOM 623 C CA . ASN A 1 85 ? 15.694 -6.889 -12.334 1.00 90.38 85 ASN A CA 1
ATOM 624 C C . ASN A 1 85 ? 14.167 -6.849 -12.388 1.00 90.38 85 ASN A C 1
ATOM 626 O O . ASN A 1 85 ? 13.482 -6.671 -11.377 1.00 90.38 85 ASN A O 1
ATOM 630 N N . VAL A 1 86 ? 13.631 -7.065 -13.586 1.00 91.38 86 VAL A N 1
ATOM 631 C CA . VAL A 1 86 ? 12.191 -7.169 -13.820 1.00 91.38 86 VAL A CA 1
ATOM 632 C C . VAL A 1 86 ? 11.751 -8.607 -13.576 1.00 91.38 86 VAL A C 1
ATOM 634 O O . VAL A 1 86 ? 12.185 -9.523 -14.274 1.00 91.38 86 VAL A O 1
ATOM 637 N N . VAL A 1 87 ? 10.868 -8.806 -12.600 1.00 90.56 87 VAL A N 1
ATOM 638 C CA . VAL A 1 87 ? 10.349 -10.123 -12.222 1.00 90.56 87 VAL A CA 1
ATOM 639 C C . VAL A 1 87 ? 8.880 -10.196 -12.607 1.00 90.56 87 VAL A C 1
ATOM 641 O O . VAL A 1 87 ? 8.044 -9.497 -12.038 1.00 90.56 87 VAL A O 1
ATOM 644 N N . ALA A 1 88 ? 8.551 -11.033 -13.589 1.00 87.38 88 ALA A N 1
ATOM 645 C CA . ALA A 1 88 ? 7.164 -11.264 -13.976 1.00 87.38 88 ALA A CA 1
ATOM 646 C C . ALA A 1 88 ? 6.400 -11.970 -12.846 1.00 87.38 88 ALA A C 1
ATOM 648 O O . ALA A 1 88 ? 6.912 -12.905 -12.225 1.00 87.38 88 ALA A O 1
ATOM 649 N N . LEU A 1 89 ? 5.155 -11.560 -12.606 1.00 82.88 89 LEU A N 1
ATOM 650 C CA . LEU A 1 89 ? 4.246 -12.312 -11.751 1.00 82.88 89 LEU A CA 1
ATOM 651 C C . LEU A 1 89 ? 3.697 -13.473 -12.585 1.00 82.88 89 LEU A C 1
ATOM 653 O O . LEU A 1 89 ? 2.945 -13.277 -13.538 1.00 82.88 89 LEU A O 1
ATOM 657 N N . ILE A 1 90 ? 4.104 -14.695 -12.251 1.00 67.75 90 ILE A N 1
ATOM 658 C CA . ILE A 1 90 ? 3.684 -15.913 -12.951 1.00 67.75 90 ILE A CA 1
ATOM 659 C C . ILE A 1 90 ? 2.625 -16.608 -12.086 1.00 67.75 90 ILE A C 1
ATOM 661 O O . ILE A 1 90 ? 2.893 -16.954 -10.940 1.00 67.75 90 ILE A O 1
ATOM 665 N N . GLY A 1 91 ? 1.414 -16.795 -12.616 1.00 57.22 91 GLY A N 1
ATOM 666 C CA . GLY A 1 91 ? 0.301 -17.409 -11.882 1.00 57.22 91 GLY A CA 1
ATOM 667 C C . GLY A 1 91 ? -1.078 -17.079 -12.461 1.00 57.22 91 GLY A C 1
ATOM 668 O O . GLY A 1 91 ? -1.220 -16.199 -13.304 1.00 57.22 91 GLY A O 1
ATOM 669 N N . SER A 1 92 ? -2.108 -17.802 -12.034 1.00 52.72 92 SER A N 1
ATOM 670 C CA . SER A 1 92 ? -3.514 -17.495 -12.319 1.00 52.72 92 SER A CA 1
ATOM 671 C C . SER A 1 92 ? -4.311 -17.706 -11.031 1.00 52.72 92 SER A C 1
ATOM 673 O O . SER A 1 92 ? -4.113 -18.750 -10.403 1.00 52.72 92 SER A O 1
ATOM 675 N N . PRO A 1 93 ? -5.189 -16.775 -10.621 1.00 56.53 93 PRO A N 1
ATOM 676 C CA . PRO A 1 93 ? -5.524 -15.508 -11.283 1.00 56.53 93 PRO A CA 1
ATOM 677 C C . PRO A 1 93 ? -4.435 -14.450 -11.076 1.00 56.53 93 PRO A C 1
ATOM 679 O O . PRO A 1 93 ? -3.894 -14.379 -9.994 1.00 56.53 93 PRO A O 1
ATOM 682 N N . GLN A 1 94 ? -4.116 -13.631 -12.082 1.00 57.38 94 GLN A N 1
ATOM 683 C CA . GLN A 1 94 ? -3.215 -12.470 -11.940 1.00 57.38 94 GLN A CA 1
ATOM 684 C C . GLN A 1 94 ? -3.867 -11.375 -11.075 1.00 57.38 94 GLN A C 1
ATOM 686 O O . GLN A 1 94 ? -5.100 -11.288 -11.083 1.00 57.38 94 GLN A O 1
ATOM 691 N N . PRO A 1 95 ? -3.097 -10.513 -10.368 1.00 59.03 95 PRO A N 1
ATOM 692 C CA . PRO A 1 95 ? -3.703 -9.535 -9.487 1.00 59.03 95 PRO A CA 1
ATOM 693 C C . PRO A 1 95 ? -4.515 -8.610 -10.377 1.00 59.03 95 PRO A C 1
ATOM 695 O O . PRO A 1 95 ? -4.005 -8.083 -11.364 1.00 59.03 95 PRO A O 1
ATOM 698 N N . ASN A 1 96 ? -5.803 -8.453 -10.094 1.00 57.00 96 ASN A N 1
ATOM 699 C CA . ASN A 1 96 ? -6.623 -7.600 -10.940 1.00 57.00 96 ASN A CA 1
ATOM 700 C C . ASN A 1 96 ? -6.165 -6.134 -10.756 1.00 57.00 96 ASN A C 1
ATOM 702 O O . ASN A 1 96 ? -6.260 -5.641 -9.622 1.00 57.00 96 ASN A O 1
ATOM 706 N N . PRO A 1 97 ? -5.742 -5.420 -11.825 1.00 50.84 97 PRO A N 1
ATOM 707 C CA . PRO A 1 97 ? -5.358 -4.004 -11.759 1.00 50.84 97 PRO A CA 1
ATOM 708 C C . PRO A 1 97 ? -6.501 -3.077 -11.310 1.00 50.84 97 PRO A C 1
ATOM 710 O O . PRO A 1 97 ? -6.256 -1.938 -10.923 1.00 50.84 97 PRO A O 1
ATOM 713 N N . PHE A 1 98 ? -7.743 -3.572 -11.329 1.00 50.94 98 PHE A N 1
ATOM 714 C CA . PHE A 1 98 ? -8.972 -2.860 -10.970 1.00 50.94 98 PHE A CA 1
ATOM 715 C C . PHE A 1 98 ? -9.678 -3.423 -9.724 1.00 50.94 98 PHE A C 1
ATOM 717 O O . PHE A 1 98 ? -10.832 -3.085 -9.486 1.00 50.94 98 PHE A O 1
ATOM 724 N N . GLY A 1 99 ? -8.999 -4.287 -8.952 1.00 51.50 99 GLY A N 1
ATOM 725 C CA . GLY A 1 99 ? -9.402 -4.843 -7.650 1.00 51.50 99 GLY A CA 1
ATOM 726 C C . GLY A 1 99 ? -10.889 -4.7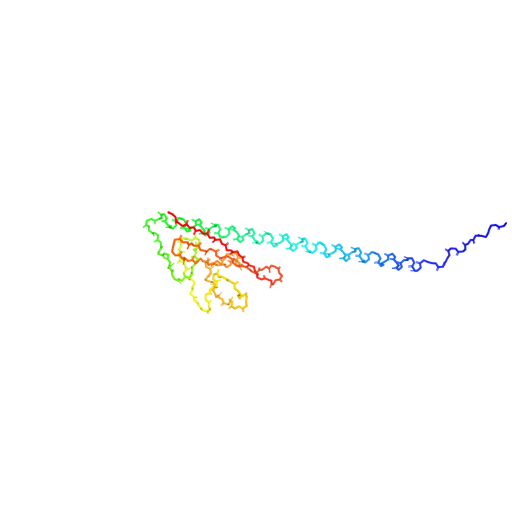65 -7.277 1.00 51.50 99 GLY A C 1
ATOM 727 O O . GLY A 1 99 ? -11.302 -3.812 -6.626 1.00 51.50 99 GLY A O 1
ATOM 728 N N . GLN A 1 100 ? -11.668 -5.801 -7.604 1.00 45.69 100 GLN A N 1
ATOM 729 C CA . GLN A 1 100 ? -13.001 -6.006 -7.006 1.00 45.69 100 GLN A CA 1
ATOM 730 C C . GLN A 1 100 ? -13.123 -7.288 -6.176 1.00 45.69 100 GLN A C 1
ATOM 732 O O . GLN A 1 100 ? -14.113 -7.466 -5.476 1.00 45.69 100 GLN A O 1
ATOM 737 N N . SER A 1 101 ? -12.119 -8.166 -6.191 1.00 47.62 101 SER A N 1
ATOM 738 C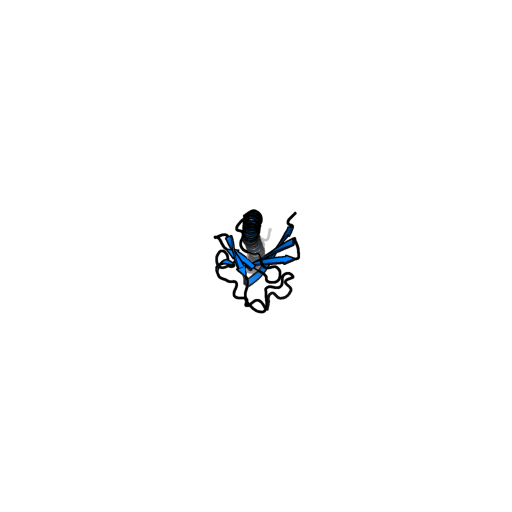 CA . SER A 1 101 ? -12.122 -9.364 -5.355 1.00 47.62 101 SER A CA 1
ATOM 739 C C . SER A 1 101 ? -10.905 -9.366 -4.440 1.00 47.62 101 SER A C 1
ATOM 741 O O . SER A 1 101 ? -9.813 -9.768 -4.826 1.00 47.62 101 SER A O 1
ATOM 743 N N . LEU A 1 102 ? -11.110 -8.921 -3.199 1.00 53.41 102 LEU A N 1
ATOM 744 C CA . LEU A 1 102 ? -10.199 -9.192 -2.082 1.00 53.41 102 LEU A CA 1
ATOM 745 C C . LEU A 1 102 ? -10.223 -10.680 -1.678 1.00 53.41 102 LEU A C 1
ATOM 747 O O . LEU A 1 102 ? -9.421 -11.089 -0.842 1.00 53.41 102 LEU A O 1
ATOM 751 N N . SER A 1 103 ? -11.134 -11.477 -2.251 1.00 47.06 103 SER A N 1
ATOM 752 C CA . SER A 1 103 ? -11.451 -12.850 -1.854 1.00 47.06 103 SER A CA 1
ATOM 753 C C . SER A 1 103 ? -10.833 -13.939 -2.741 1.00 47.06 103 SER A C 1
ATOM 755 O O . SER A 1 103 ? -11.067 -15.113 -2.476 1.00 47.06 103 SER A O 1
ATOM 757 N N . GLY A 1 104 ? -10.034 -13.591 -3.760 1.00 46.81 104 GLY A N 1
ATOM 758 C CA . GLY A 1 104 ? -9.495 -14.569 -4.723 1.00 46.81 104 GLY A CA 1
ATOM 759 C C . GLY A 1 104 ? -7.979 -14.589 -4.932 1.00 46.81 104 GLY A C 1
ATOM 760 O O . GLY A 1 104 ? -7.479 -15.543 -5.520 1.00 46.81 104 GLY A O 1
ATOM 761 N N . ASP A 1 105 ? -7.229 -13.592 -4.459 1.00 50.50 105 ASP A N 1
ATOM 762 C CA . ASP A 1 105 ? -5.786 -13.532 -4.729 1.00 50.50 105 ASP A CA 1
ATOM 763 C C . ASP A 1 105 ? -4.994 -14.370 -3.714 1.00 50.50 105 ASP A C 1
ATOM 765 O O . ASP A 1 105 ? -4.395 -13.859 -2.771 1.00 50.50 105 ASP A O 1
ATOM 769 N N . THR A 1 106 ? -4.985 -15.685 -3.925 1.00 48.38 106 THR A N 1
ATOM 770 C CA . THR A 1 106 ? -3.897 -16.586 -3.506 1.00 48.38 106 THR A CA 1
ATOM 771 C C . THR A 1 106 ? -2.799 -16.576 -4.564 1.00 48.38 106 THR A C 1
ATOM 773 O O . THR A 1 106 ? -2.372 -17.623 -5.050 1.00 48.38 106 THR A O 1
ATOM 776 N N . LEU A 1 107 ? -2.381 -15.392 -4.998 1.00 56.66 107 LEU A N 1
ATOM 777 C CA . LEU A 1 107 ? -1.205 -15.310 -5.840 1.00 56.66 107 LEU A CA 1
ATOM 778 C C . LEU A 1 107 ? 0.032 -15.480 -4.977 1.00 56.66 107 LEU A C 1
ATOM 780 O O . LEU A 1 107 ? 0.217 -14.694 -4.044 1.00 56.66 107 LEU A O 1
ATOM 784 N N . PRO A 1 108 ? 0.913 -16.436 -5.296 1.00 65.94 108 PRO A N 1
ATOM 785 C CA . PRO A 1 108 ? 2.269 -16.367 -4.804 1.00 65.94 108 PRO A CA 1
ATOM 786 C C . PRO A 1 108 ? 2.925 -15.179 -5.510 1.00 65.94 108 PRO A C 1
ATOM 788 O O . PRO A 1 108 ? 3.402 -15.293 -6.639 1.00 65.94 108 PRO A O 1
ATOM 791 N N . TYR A 1 109 ? 2.909 -14.011 -4.869 1.00 74.25 109 TYR A N 1
ATOM 792 C CA . TYR A 1 109 ? 3.840 -12.958 -5.242 1.00 74.25 109 TYR A CA 1
ATOM 793 C C . TYR A 1 109 ? 5.242 -13.566 -5.134 1.00 74.25 109 TYR A C 1
ATOM 795 O O . TYR A 1 109 ? 5.566 -14.158 -4.099 1.00 74.25 109 TYR A O 1
ATOM 803 N N . PRO A 1 110 ? 6.070 -13.495 -6.191 1.00 81.12 110 PRO A N 1
ATOM 804 C CA . PRO A 1 110 ? 7.457 -13.905 -6.076 1.00 81.12 110 PRO A CA 1
ATOM 805 C C . PRO A 1 110 ? 8.086 -13.170 -4.894 1.00 81.12 110 PRO A C 1
ATOM 807 O O . PRO A 1 110 ? 7.815 -11.985 -4.716 1.00 81.12 110 PRO A O 1
ATOM 810 N N . ASN A 1 111 ? 8.955 -13.836 -4.130 1.00 82.88 111 ASN A N 1
ATOM 811 C CA . ASN A 1 111 ? 9.654 -13.230 -2.992 1.00 82.88 111 ASN A CA 1
ATOM 812 C C . ASN A 1 111 ? 10.178 -11.792 -3.250 1.00 82.88 111 ASN A C 1
ATOM 814 O O . ASN A 1 111 ? 9.952 -10.930 -2.409 1.00 82.88 111 ASN A O 1
ATOM 818 N N . PRO A 1 112 ? 10.783 -11.449 -4.413 1.00 88.06 112 PRO A N 1
ATOM 819 C CA . PRO A 1 112 ? 11.233 -10.070 -4.666 1.00 88.06 112 PRO A CA 1
ATOM 820 C C . PRO A 1 112 ? 10.109 -9.021 -4.779 1.00 88.06 112 PRO A C 1
ATOM 822 O O . PRO A 1 112 ? 10.378 -7.826 -4.629 1.00 88.06 112 PRO A O 1
ATOM 825 N N . CYS A 1 113 ? 8.876 -9.451 -5.052 1.00 88.88 113 CYS A N 1
ATOM 826 C CA . CYS A 1 113 ? 7.681 -8.613 -5.140 1.00 88.88 113 CYS A CA 1
ATOM 827 C C . CYS A 1 113 ? 6.966 -8.444 -3.793 1.00 88.88 113 CYS A C 1
ATOM 829 O O . CYS A 1 113 ? 5.982 -7.708 -3.726 1.00 88.88 113 CYS A O 1
ATOM 831 N N . ILE A 1 114 ? 7.439 -9.116 -2.741 1.00 89.19 114 ILE A N 1
ATOM 832 C CA . ILE A 1 114 ? 6.962 -8.948 -1.372 1.00 89.19 114 ILE A CA 1
ATOM 833 C C . ILE A 1 114 ? 7.980 -8.073 -0.642 1.00 89.19 114 ILE A C 1
ATOM 835 O O . ILE A 1 114 ? 9.165 -8.395 -0.573 1.00 89.19 114 ILE A O 1
ATOM 839 N N . LYS A 1 115 ? 7.534 -6.929 -0.127 1.00 89.56 115 LYS A N 1
ATOM 840 C CA . LYS A 1 115 ? 8.356 -6.020 0.675 1.00 89.56 115 LYS A CA 1
ATOM 841 C C . LYS A 1 115 ? 7.956 -6.135 2.136 1.00 89.56 115 LYS A C 1
ATOM 843 O O . LYS A 1 115 ? 6.768 -6.131 2.460 1.00 89.56 115 LYS A O 1
ATOM 848 N N . GLU A 1 116 ? 8.963 -6.275 2.995 1.00 87.44 116 GLU A N 1
ATOM 849 C CA . GLU A 1 116 ? 8.799 -6.412 4.449 1.00 87.44 116 GLU A CA 1
ATOM 850 C C . GLU A 1 116 ? 7.819 -7.529 4.856 1.00 87.44 116 GLU A C 1
ATOM 852 O O . GLU A 1 116 ? 7.055 -7.377 5.807 1.00 87.44 116 GLU A O 1
ATOM 857 N N . ASP A 1 117 ? 7.781 -8.622 4.085 1.00 85.75 117 ASP A N 1
ATOM 858 C CA . ASP A 1 117 ? 6.878 -9.769 4.278 1.00 85.75 117 ASP A CA 1
ATOM 859 C C . ASP A 1 117 ? 5.376 -9.420 4.329 1.00 85.75 117 ASP A C 1
ATOM 861 O O . ASP A 1 117 ? 4.552 -10.228 4.763 1.00 85.75 117 ASP A O 1
ATOM 865 N N . ARG A 1 118 ? 4.990 -8.215 3.885 1.00 86.06 118 ARG A N 1
ATOM 866 C CA . ARG A 1 118 ? 3.620 -7.700 4.035 1.00 86.06 118 ARG A CA 1
ATOM 867 C C . ARG A 1 118 ? 3.084 -6.993 2.797 1.00 86.06 118 ARG A C 1
ATOM 869 O O . ARG A 1 118 ? 1.901 -7.133 2.483 1.00 86.06 118 ARG A O 1
ATOM 876 N N . TYR A 1 119 ? 3.919 -6.214 2.115 1.00 90.12 119 TYR A N 1
ATOM 877 C CA . TYR A 1 119 ? 3.501 -5.383 0.990 1.00 90.12 119 TYR A CA 1
ATOM 878 C C . TYR A 1 119 ? 3.758 -6.106 -0.324 1.00 90.12 119 TYR A C 1
ATOM 880 O O . TYR A 1 119 ? 4.892 -6.260 -0.769 1.00 90.12 119 TYR A O 1
ATOM 888 N N . ASN A 1 120 ? 2.682 -6.529 -0.964 1.00 89.50 120 ASN A N 1
ATOM 889 C CA . ASN A 1 120 ? 2.705 -7.196 -2.249 1.00 89.50 120 ASN A CA 1
ATOM 890 C C . ASN A 1 120 ? 2.643 -6.163 -3.375 1.00 89.50 120 ASN A C 1
ATOM 892 O O . ASN A 1 120 ? 1.702 -5.369 -3.448 1.00 89.50 120 ASN A O 1
ATOM 896 N N . VAL A 1 121 ? 3.630 -6.190 -4.265 1.00 90.56 121 VAL A N 1
ATOM 897 C CA . VAL A 1 121 ? 3.814 -5.207 -5.336 1.00 90.56 121 VAL A CA 1
ATOM 898 C C . VAL A 1 121 ? 3.507 -5.830 -6.693 1.00 90.56 121 VAL A C 1
ATOM 900 O O . VAL A 1 121 ? 4.017 -6.897 -7.031 1.00 90.56 121 VAL A O 1
ATOM 903 N N . ALA A 1 122 ? 2.718 -5.132 -7.506 1.00 90.00 122 ALA A N 1
ATOM 904 C CA . ALA A 1 122 ? 2.512 -5.450 -8.912 1.00 90.00 122 ALA A CA 1
ATOM 905 C C . ALA A 1 122 ? 2.492 -4.175 -9.760 1.00 90.00 122 ALA A C 1
ATOM 907 O O . ALA A 1 122 ? 1.940 -3.153 -9.368 1.00 90.00 122 ALA A O 1
ATOM 908 N N . ILE A 1 123 ? 3.071 -4.252 -10.949 1.00 91.62 123 ILE A N 1
ATOM 909 C CA . ILE A 1 123 ? 3.140 -3.178 -11.931 1.00 91.62 123 ILE A CA 1
ATOM 910 C C . ILE A 1 123 ? 2.450 -3.673 -13.194 1.00 91.62 123 ILE A C 1
ATOM 912 O O . ILE A 1 123 ? 2.792 -4.729 -13.723 1.00 91.62 123 ILE A O 1
ATOM 916 N N . PHE A 1 124 ? 1.495 -2.896 -13.689 1.00 89.88 124 PHE A N 1
ATOM 917 C CA . PHE A 1 124 ? 0.788 -3.155 -14.937 1.00 89.88 124 PHE A CA 1
ATOM 918 C C . PHE A 1 124 ? 1.183 -2.101 -15.953 1.00 89.88 124 PHE A C 1
ATOM 920 O O . PHE A 1 124 ? 1.156 -0.909 -15.654 1.00 89.88 124 PHE A O 1
ATOM 927 N N . ARG A 1 125 ? 1.508 -2.530 -17.168 1.00 90.75 125 ARG A N 1
ATOM 928 C CA . ARG A 1 125 ? 1.793 -1.624 -18.277 1.00 90.75 125 ARG A CA 1
ATOM 929 C C . ARG A 1 125 ? 0.598 -1.567 -19.222 1.00 90.75 125 ARG A C 1
ATOM 931 O O . ARG A 1 125 ? 0.052 -2.596 -19.601 1.00 90.75 125 ARG A O 1
ATOM 938 N N . SER A 1 126 ? 0.224 -0.359 -19.625 1.00 90.19 126 SER A N 1
ATOM 939 C CA . SER A 1 126 ? -0.771 -0.085 -20.661 1.00 90.19 126 SER A CA 1
ATOM 940 C C . SER A 1 126 ? -0.249 1.042 -21.554 1.00 90.19 126 SER A C 1
ATOM 942 O O . SER A 1 126 ? -0.382 2.223 -21.228 1.00 90.19 126 SER A O 1
ATOM 944 N N . GLY A 1 127 ? 0.392 0.675 -22.668 1.00 89.56 127 GLY A N 1
ATOM 945 C CA . GLY A 1 127 ? 1.116 1.622 -23.525 1.00 89.56 127 GLY A CA 1
ATOM 946 C C . GLY A 1 127 ? 2.300 2.251 -22.782 1.00 89.56 127 GLY A C 1
ATOM 947 O O . GLY A 1 127 ? 3.166 1.529 -22.280 1.00 89.56 127 GLY A O 1
ATOM 948 N N . ASP A 1 128 ? 2.294 3.581 -22.677 1.00 90.44 128 ASP A N 1
ATOM 949 C CA . ASP A 1 128 ? 3.304 4.376 -21.954 1.00 90.44 128 ASP A CA 1
ATOM 950 C C . ASP A 1 128 ? 2.902 4.690 -20.505 1.00 90.44 128 ASP A C 1
ATOM 952 O O . ASP A 1 128 ? 3.573 5.449 -19.805 1.00 90.44 128 ASP A O 1
ATOM 956 N N . THR A 1 129 ? 1.775 4.134 -20.049 1.00 92.31 129 THR A N 1
ATOM 957 C CA . THR A 1 129 ? 1.289 4.301 -18.677 1.00 92.31 129 THR A CA 1
ATOM 958 C C . THR A 1 129 ? 1.539 3.034 -17.871 1.00 92.31 129 THR A C 1
ATOM 960 O O . THR A 1 129 ? 1.244 1.923 -18.313 1.00 92.31 129 THR A O 1
ATOM 963 N N . TYR A 1 130 ? 2.051 3.220 -16.665 1.00 93.00 130 TYR A N 1
ATOM 964 C CA . TYR A 1 130 ? 2.338 2.193 -15.682 1.00 93.00 130 TYR A CA 1
ATOM 965 C C . TYR A 1 130 ? 1.427 2.403 -14.474 1.00 93.00 130 TYR A C 1
ATOM 967 O O . TYR A 1 130 ? 1.336 3.512 -13.953 1.00 93.00 130 TYR A O 1
ATOM 975 N N . ASN A 1 131 ? 0.744 1.349 -14.040 1.00 92.88 131 ASN A N 1
ATOM 976 C CA . ASN A 1 131 ? -0.039 1.324 -12.812 1.00 92.88 131 ASN A CA 1
ATOM 977 C C . ASN A 1 131 ? 0.704 0.487 -11.769 1.00 92.88 131 ASN A C 1
ATOM 979 O O . ASN A 1 131 ? 0.925 -0.704 -11.978 1.00 92.88 131 ASN A O 1
ATOM 983 N N . PHE A 1 132 ? 1.075 1.116 -10.666 1.00 93.00 132 PHE A N 1
ATOM 984 C CA . PHE A 1 132 ? 1.724 0.513 -9.516 1.00 93.00 132 PHE A CA 1
ATOM 985 C C . PHE A 1 132 ? 0.663 0.190 -8.476 1.00 93.00 132 PHE A C 1
ATOM 987 O O . PHE A 1 132 ? 0.094 1.088 -7.856 1.00 93.00 132 PHE A O 1
ATOM 994 N N . LEU A 1 133 ? 0.422 -1.096 -8.281 1.00 91.31 133 LEU A N 1
ATOM 995 C CA . LEU A 1 133 ? -0.466 -1.639 -7.274 1.00 91.31 133 LEU A CA 1
ATOM 996 C C . LEU A 1 133 ? 0.376 -2.143 -6.101 1.00 91.31 133 LEU A C 1
ATOM 998 O O . LEU A 1 133 ? 1.207 -3.038 -6.266 1.00 91.31 133 LEU A O 1
ATOM 1002 N N . VAL A 1 134 ? 0.116 -1.613 -4.910 1.00 91.31 134 VAL A N 1
ATOM 1003 C CA . VAL A 1 134 ? 0.652 -2.158 -3.658 1.00 91.31 134 VAL A CA 1
ATOM 1004 C C . VAL A 1 134 ? -0.516 -2.602 -2.796 1.00 91.31 134 VAL A C 1
ATOM 1006 O O . VAL A 1 134 ? -1.441 -1.826 -2.552 1.00 91.31 134 VAL A O 1
ATOM 1009 N N . ARG A 1 135 ? -0.485 -3.857 -2.352 1.00 88.19 135 ARG A N 1
ATOM 1010 C CA . ARG A 1 135 ? -1.505 -4.465 -1.493 1.00 88.19 135 ARG A CA 1
ATOM 1011 C C . ARG A 1 135 ? -0.892 -4.975 -0.211 1.00 88.19 135 ARG A C 1
ATOM 1013 O O . ARG A 1 135 ? 0.198 -5.535 -0.235 1.00 88.19 135 ARG A O 1
ATOM 1020 N N . TRP A 1 136 ? -1.621 -4.858 0.884 1.00 89.75 136 TRP A N 1
ATOM 1021 C CA . TRP A 1 136 ? -1.204 -5.426 2.157 1.00 89.75 136 TRP A CA 1
ATOM 1022 C C . TRP A 1 136 ? -2.405 -5.888 2.970 1.00 89.75 136 TRP A C 1
ATOM 1024 O O . TRP A 1 136 ? -3.553 -5.504 2.726 1.00 89.75 136 TRP A O 1
ATOM 1034 N N . GLU A 1 137 ? -2.124 -6.736 3.949 1.00 86.88 137 GLU A N 1
ATOM 1035 C CA . GLU A 1 137 ? -3.072 -7.074 4.997 1.00 86.88 137 GLU A CA 1
ATOM 1036 C C . GLU A 1 137 ? -2.863 -6.122 6.176 1.00 86.88 137 GLU A C 1
ATOM 1038 O O . GLU A 1 137 ? -1.758 -5.990 6.708 1.00 86.88 137 GLU A O 1
ATOM 1043 N N . ARG A 1 138 ? -3.927 -5.410 6.541 1.00 84.88 138 ARG A N 1
ATOM 1044 C CA . ARG A 1 138 ? -3.974 -4.521 7.696 1.00 84.88 138 ARG A CA 1
ATOM 1045 C C . ARG A 1 138 ? -3.918 -5.339 8.970 1.00 84.88 138 ARG A C 1
ATOM 1047 O O . ARG A 1 138 ? -4.515 -6.417 9.068 1.00 84.88 138 ARG A O 1
ATOM 1054 N N . ILE A 1 139 ? -3.309 -4.763 9.996 1.00 83.12 139 ILE A N 1
ATOM 1055 C CA . ILE A 1 139 ? -3.441 -5.278 11.356 1.00 83.12 139 ILE A CA 1
ATOM 1056 C C . ILE A 1 139 ? -4.940 -5.251 11.719 1.00 83.12 139 ILE A C 1
ATOM 1058 O O . ILE A 1 139 ? -5.572 -4.196 11.716 1.00 83.12 139 ILE A O 1
ATOM 1062 N N . GLY A 1 140 ? -5.537 -6.428 11.939 1.00 80.62 140 GLY A N 1
ATOM 1063 C CA . GLY A 1 140 ? -6.988 -6.596 12.127 1.00 80.62 140 GLY A CA 1
ATOM 1064 C C . GLY A 1 140 ? -7.707 -7.389 11.025 1.00 80.62 140 GLY A C 1
ATOM 1065 O O . GLY A 1 140 ? -8.923 -7.545 11.105 1.00 80.62 140 GLY A O 1
ATOM 1066 N N . GLY A 1 141 ? -6.986 -7.910 10.023 1.00 78.12 141 GLY A N 1
ATOM 1067 C CA . GLY A 1 141 ? -7.501 -8.923 9.085 1.00 78.12 141 GLY A CA 1
ATOM 1068 C C . GLY A 1 141 ? -8.263 -8.374 7.875 1.00 78.12 141 GLY A C 1
ATOM 1069 O O . GLY A 1 141 ? -8.877 -9.131 7.127 1.00 78.12 141 GLY A O 1
ATOM 1070 N N . ASN A 1 142 ? -8.227 -7.057 7.662 1.00 82.06 142 ASN A N 1
ATOM 1071 C CA . ASN A 1 142 ? -8.735 -6.439 6.438 1.00 82.06 142 ASN A CA 1
ATOM 1072 C C . ASN A 1 142 ? -7.607 -6.281 5.424 1.00 82.06 142 ASN A C 1
ATOM 1074 O O . ASN A 1 142 ? -6.469 -6.032 5.793 1.00 82.06 142 ASN A O 1
ATOM 1078 N N . ARG A 1 143 ? -7.918 -6.358 4.134 1.00 82.88 143 ARG A N 1
ATOM 1079 C CA . ARG A 1 143 ? -6.955 -6.067 3.066 1.00 82.88 143 ARG A CA 1
ATOM 1080 C C . ARG A 1 143 ? -7.149 -4.645 2.569 1.00 82.88 143 ARG A C 1
ATOM 1082 O O . ARG A 1 143 ? -8.283 -4.184 2.457 1.00 82.88 143 ARG A O 1
ATOM 1089 N N . ASP A 1 144 ? -6.052 -3.975 2.261 1.00 87.50 144 ASP A N 1
ATOM 1090 C CA . ASP A 1 144 ? -6.059 -2.620 1.718 1.00 87.50 144 ASP A CA 1
ATOM 1091 C C . ASP A 1 144 ? -5.080 -2.522 0.545 1.00 87.50 144 ASP A C 1
ATOM 1093 O O . ASP A 1 144 ? -4.219 -3.388 0.342 1.00 87.50 144 ASP A O 1
ATOM 1097 N N . GLN A 1 145 ? -5.279 -1.511 -0.293 1.00 89.38 145 GLN A N 1
ATOM 1098 C CA . GLN A 1 145 ? -4.502 -1.332 -1.506 1.00 89.38 145 GLN A CA 1
ATOM 1099 C C . GLN A 1 145 ? -4.362 0.134 -1.893 1.00 89.38 145 GLN A C 1
ATOM 1101 O O . GLN A 1 145 ? -5.246 0.961 -1.665 1.00 89.38 145 GLN A O 1
ATOM 1106 N N . ILE A 1 146 ? -3.276 0.430 -2.594 1.00 92.00 146 ILE A N 1
ATOM 1107 C CA . ILE A 1 146 ? -3.082 1.696 -3.291 1.00 92.00 146 ILE A CA 1
ATOM 1108 C C . ILE A 1 146 ? -2.740 1.438 -4.755 1.00 92.00 146 ILE A C 1
ATOM 1110 O O . ILE A 1 146 ? -2.086 0.451 -5.082 1.00 92.00 146 ILE A O 1
ATOM 1114 N N . ASN A 1 147 ? -3.181 2.353 -5.617 1.00 91.81 147 ASN A N 1
ATOM 1115 C CA . ASN A 1 147 ? -2.809 2.400 -7.025 1.00 91.81 147 ASN A CA 1
ATOM 1116 C C . ASN A 1 147 ? -2.153 3.751 -7.309 1.00 91.81 147 ASN A C 1
ATOM 1118 O O . ASN A 1 147 ? -2.722 4.790 -6.966 1.00 91.81 147 ASN A O 1
ATOM 1122 N N . MET A 1 148 ? -0.989 3.739 -7.950 1.00 94.31 148 MET A N 1
ATOM 1123 C CA . MET A 1 148 ? -0.324 4.937 -8.457 1.00 94.31 148 MET A CA 1
ATOM 1124 C C . MET A 1 148 ? -0.101 4.808 -9.955 1.00 94.31 148 MET A C 1
ATOM 1126 O O . MET A 1 148 ? 0.363 3.779 -10.431 1.00 94.31 148 MET A O 1
ATOM 1130 N N . TYR A 1 149 ? -0.392 5.868 -10.700 1.00 93.44 149 TYR A N 1
ATOM 1131 C CA . TYR A 1 149 ? -0.212 5.886 -12.146 1.00 93.44 149 TYR A CA 1
ATOM 1132 C C . TYR A 1 149 ? 0.989 6.753 -12.510 1.00 93.44 149 TYR A C 1
ATOM 1134 O O . TYR A 1 149 ? 1.106 7.887 -12.049 1.00 93.44 149 TYR A O 1
ATOM 1142 N N . TYR A 1 150 ? 1.859 6.232 -13.368 1.00 94.44 150 TYR A N 1
ATOM 1143 C CA . TYR A 1 150 ? 3.018 6.935 -13.902 1.00 94.44 150 TYR A CA 1
ATOM 1144 C C . TYR A 1 150 ? 3.009 6.847 -15.424 1.00 94.44 150 TYR A C 1
ATOM 1146 O O . TYR A 1 150 ? 2.859 5.762 -15.981 1.00 94.44 150 TYR A O 1
ATOM 1154 N N . LYS A 1 151 ? 3.173 7.981 -16.103 1.00 93.88 151 LYS A N 1
ATOM 1155 C CA . LYS A 1 151 ? 3.249 8.043 -17.563 1.00 93.88 151 LYS A CA 1
ATOM 1156 C C . LYS A 1 151 ? 4.652 8.458 -17.984 1.00 93.88 151 LYS A C 1
ATOM 1158 O O . LYS A 1 151 ? 5.164 9.459 -17.485 1.00 93.88 151 LYS A O 1
ATOM 1163 N N . VAL A 1 152 ? 5.241 7.687 -18.890 1.00 88.81 152 VAL A N 1
ATOM 1164 C CA . VAL A 1 152 ? 6.523 8.005 -19.526 1.00 88.81 152 VAL A CA 1
ATOM 1165 C C . VAL A 1 152 ? 6.254 8.966 -20.684 1.00 88.81 152 VAL A C 1
ATOM 1167 O O . VAL A 1 152 ? 5.287 8.776 -21.426 1.00 88.81 152 VAL A O 1
ATOM 1170 N N . TYR A 1 153 ? 7.070 10.013 -20.791 1.00 82.94 153 TYR A N 1
ATOM 1171 C CA . TYR A 1 153 ? 7.040 11.008 -21.864 1.00 82.94 153 TYR A CA 1
ATOM 1172 C C . TYR A 1 153 ? 8.361 10.995 -22.622 1.00 82.94 153 TYR A C 1
ATOM 1174 O O . TYR A 1 153 ? 9.391 10.716 -21.966 1.00 82.94 153 TYR A O 1
#

Radius of gyration: 27.54 Å; chains: 1; bounding box: 60×40×90 Å

pLDDT: mean 83.79, std 14.92, range [43.78, 98.06]

Secondary structure (DSSP, 8-state):
--------S-HHHHHHHHHHHHHHHHHHHHHHHHHHHHHHHHHHHHHHHHHHHHHHHHHHHHHHH-TTPPPPPSSS-EEE-TTS-EEE--SSSPPPTT---TTS------GGGEETTTEEEEEEEETTEEEEEEEEE-TTS-EEEEEEEEE--

Foldseek 3Di:
DDDPPDPPDCVVVVVVVVVVVVVVVVVVVVVVVVVVVLVVQVVVVVVVLVVVLVVQVVLVVVLVPDPPHDDADQAFKWGAAPVSDTGGQDDPPGCPLVDPDPPDPPGPQPPRQQDPVFWGWIWHHDPQKIKIKIKGQGDPGDIDIDIDIDGDD